Protein AF-0000000078880395 (afdb_homodimer)

Solvent-accessible surface area (backbone atoms only — not comparable to full-atom values): 6668 Å² total; per-residue (Å²): 112,51,65,67,52,30,53,51,31,51,51,44,27,65,68,44,18,42,54,46,8,52,54,23,33,53,54,27,39,69,48,36,32,51,34,61,78,34,68,72,44,43,61,53,39,52,54,22,49,53,31,30,45,32,21,29,53,37,32,38,39,26,70,64,28,49,71,81,133,113,53,66,67,52,29,52,52,31,50,51,44,29,65,69,45,18,42,54,45,8,51,55,23,32,54,52,30,41,69,48,35,32,51,34,59,78,34,70,72,44,43,60,52,40,52,54,23,49,54,32,31,46,32,21,30,54,38,32,40,38,25,69,64,29,48,67,82,133

Nearest PDB structures (foldseek):
  5d3f-assembly1_A  TM=7.541E-01  e=8.947E+00  Homo sapiens
  5d3f-assembly1_A  TM=7.542E-01  e=8.941E+00  Homo sapiens

pLDDT: mean 91.7, std 12.56, range [35.66, 98.69]

Foldseek 3Di:
DPVVQLVVLVVCLVPPLPVQLVVLVVVLVVQVVVCVPDVVSVVVSVVSVVSNCSNVVSVVCNVVVPRDD/DPVVLLVVLVVCLVPPLPVQLVVLVVVLVVQVVVCVPDVVSVVVSVVSVVSNCSNVVSVVCNVVVPRDD

Organism: Nematostella vectensis (NCBI:txid45351)

Radius of gyration: 17.37 Å; Cα contacts (8 Å, |Δi|>4): 197; chains: 2; bounding box: 25×53×39 Å

Structure (mmCIF, N/CA/C/O backbone):
data_AF-0000000078880395-model_v1
#
loop_
_entity.id
_entity.type
_entity.pdbx_description
1 polymer 'TMhelix containing protein'
#
loop_
_atom_site.group_PDB
_atom_site.id
_atom_site.type_symbol
_atom_site.label_atom_id
_atom_site.label_alt_id
_atom_site.label_comp_id
_atom_site.label_asym_id
_atom_site.label_entity_id
_atom_site.label_seq_id
_atom_site.pdbx_PDB_ins_code
_atom_site.Cartn_x
_atom_site.Cartn_y
_atom_site.Cartn_z
_atom_site.occupancy
_atom_site.B_iso_or_equiv
_atom_site.auth_seq_id
_atom_site.auth_comp_id
_atom_site.auth_asym_id
_atom_site.auth_atom_id
_atom_site.pdbx_PDB_model_num
ATOM 1 N N . MET A 1 1 ? -4.508 -28.438 -9.5 1 57.78 1 MET A N 1
ATOM 2 C CA . MET A 1 1 ? -4.082 -27.219 -10.164 1 57.78 1 MET A CA 1
ATOM 3 C C . MET A 1 1 ? -3.84 -27.453 -11.648 1 57.78 1 MET A C 1
ATOM 5 O O . MET A 1 1 ? -3.148 -28.406 -12.031 1 57.78 1 MET A O 1
ATOM 9 N N . ASN A 1 2 ? -4.738 -26.781 -12.469 1 80.38 2 ASN A N 1
ATOM 10 C CA . ASN A 1 2 ? -4.43 -26.891 -13.891 1 80.38 2 ASN A CA 1
ATOM 11 C C . ASN A 1 2 ? -3.219 -26.031 -14.266 1 80.38 2 ASN A C 1
ATOM 13 O O . ASN A 1 2 ? -3.199 -24.828 -14 1 80.38 2 ASN A O 1
ATOM 17 N N . VAL A 1 3 ? -2.098 -26.594 -14.594 1 83.12 3 VAL A N 1
ATOM 18 C CA . VAL A 1 3 ? -0.804 -26 -14.906 1 83.12 3 VAL A CA 1
ATOM 19 C C . VAL A 1 3 ? -0.992 -24.859 -15.898 1 83.12 3 VAL A C 1
ATOM 21 O O . VAL A 1 3 ? -0.301 -23.844 -15.82 1 83.12 3 VAL A O 1
ATOM 24 N N . LEU A 1 4 ? -1.923 -25.031 -16.781 1 85.44 4 LEU A N 1
ATOM 25 C CA . LEU A 1 4 ? -2.186 -23.984 -17.781 1 85.44 4 LEU A CA 1
ATOM 26 C C . LEU A 1 4 ? -2.646 -22.703 -17.109 1 85.44 4 LEU A C 1
ATOM 28 O O . LEU A 1 4 ? -2.158 -21.609 -17.438 1 85.44 4 LEU A O 1
ATOM 32 N N . TRP A 1 5 ? -3.576 -22.812 -16.219 1 89 5 TRP A N 1
ATOM 33 C CA . TRP A 1 5 ? -4.078 -21.641 -15.516 1 89 5 TRP A CA 1
ATOM 34 C C . TRP A 1 5 ? -2.986 -21 -14.664 1 89 5 TRP A C 1
ATOM 36 O O . TRP A 1 5 ? -2.938 -19.781 -14.516 1 89 5 TRP A O 1
ATOM 46 N N . ALA A 1 6 ? -2.137 -21.812 -14.094 1 88.31 6 ALA A N 1
ATOM 47 C CA . ALA A 1 6 ? -1.031 -21.297 -13.297 1 88.31 6 ALA A CA 1
ATOM 48 C C . ALA A 1 6 ? -0.111 -20.406 -14.141 1 88.31 6 ALA A C 1
ATOM 50 O O . ALA A 1 6 ? 0.333 -19.359 -13.688 1 88.31 6 ALA A O 1
ATOM 51 N N . ILE A 1 7 ? 0.177 -20.828 -15.328 1 92.12 7 ILE A N 1
ATOM 52 C CA . ILE A 1 7 ? 1.032 -20.078 -16.25 1 92.12 7 ILE A CA 1
ATOM 53 C C . ILE A 1 7 ? 0.352 -18.766 -16.641 1 92.12 7 ILE A C 1
ATOM 55 O 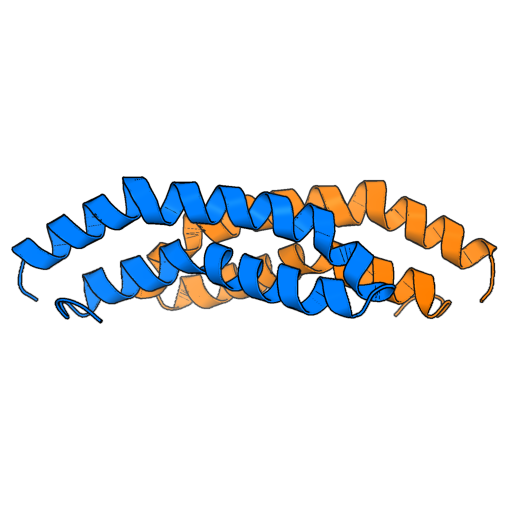O . ILE A 1 7 ? 0.996 -17.719 -16.688 1 92.12 7 ILE A O 1
ATOM 59 N N . ILE A 1 8 ? -0.913 -18.859 -16.938 1 93.88 8 ILE A N 1
ATOM 60 C CA . ILE A 1 8 ? -1.649 -17.656 -17.328 1 93.88 8 ILE A CA 1
ATOM 61 C C . ILE A 1 8 ? -1.605 -16.641 -16.203 1 93.88 8 ILE A C 1
ATOM 63 O O . ILE A 1 8 ? -1.301 -15.461 -16.422 1 93.88 8 ILE A O 1
ATOM 67 N N . TRP A 1 9 ? -1.906 -17.109 -15.016 1 94.56 9 TRP A N 1
ATOM 68 C CA . TRP A 1 9 ? -1.936 -16.172 -13.898 1 94.56 9 TRP A CA 1
ATOM 69 C C . TRP A 1 9 ? -0.539 -15.641 -13.594 1 94.56 9 TRP A C 1
ATOM 71 O O . TRP A 1 9 ? -0.387 -14.516 -13.109 1 94.56 9 TRP A O 1
ATOM 81 N N . PHE A 1 10 ? 0.479 -16.453 -13.859 1 95 10 PHE A N 1
ATOM 82 C CA . PHE A 1 10 ? 1.849 -15.984 -13.695 1 95 10 PHE A CA 1
ATOM 83 C C . PHE A 1 10 ? 2.143 -14.836 -14.648 1 95 10 PHE A C 1
ATOM 85 O O . PHE A 1 10 ? 2.775 -13.852 -14.266 1 95 10 PHE A O 1
ATOM 92 N N . LEU A 1 11 ? 1.676 -14.906 -15.852 1 96.19 11 LEU A N 1
ATOM 93 C CA . LEU A 1 11 ? 1.829 -13.828 -16.828 1 96.19 11 LEU A CA 1
ATOM 94 C C . LEU A 1 11 ? 1.046 -12.594 -16.391 1 96.19 11 LEU A C 1
ATOM 96 O O . LEU A 1 11 ? 1.537 -11.469 -16.516 1 96.19 11 LEU A O 1
ATOM 100 N N . VAL A 1 12 ? -0.173 -12.836 -15.93 1 96.94 12 VAL A N 1
ATOM 101 C CA . VAL A 1 12 ? -0.996 -11.734 -15.445 1 96.94 12 VAL A CA 1
ATOM 102 C C . VAL A 1 12 ? -0.284 -11.016 -14.297 1 96.94 12 VAL A C 1
ATOM 104 O O . VAL A 1 12 ? -0.351 -9.797 -14.18 1 96.94 12 VAL A O 1
ATOM 107 N N . LEU A 1 13 ? 0.367 -11.695 -13.43 1 97.31 13 LEU A N 1
ATOM 108 C CA . LEU A 1 13 ? 1.108 -11.117 -12.32 1 97.31 13 LEU A CA 1
ATOM 109 C C . LEU A 1 13 ? 2.197 -10.172 -12.82 1 97.31 13 LEU A C 1
ATOM 111 O O . LEU A 1 13 ? 2.318 -9.047 -12.336 1 97.31 13 LEU A O 1
ATOM 115 N N . TRP A 1 14 ? 2.953 -10.562 -13.844 1 97.81 14 TRP A N 1
ATOM 116 C CA . TRP A 1 14 ? 4.109 -9.812 -14.336 1 97.81 14 TRP A CA 1
ATOM 117 C C . TRP A 1 14 ? 3.668 -8.594 -15.125 1 97.81 14 TRP A C 1
ATOM 119 O O . TRP A 1 14 ? 4.25 -7.512 -14.984 1 97.81 14 TRP A O 1
ATOM 129 N N . PHE A 1 15 ? 2.629 -8.711 -15.82 1 98.12 15 PHE A N 1
ATOM 130 C CA . PHE A 1 15 ? 2.305 -7.668 -16.781 1 98.12 15 PHE A CA 1
ATOM 131 C C . PHE A 1 15 ? 1.179 -6.781 -16.266 1 98.12 15 PHE A C 1
ATOM 133 O O . PHE A 1 15 ? 1.008 -5.652 -16.719 1 98.12 15 PHE A O 1
ATOM 140 N N . ILE A 1 16 ? 0.361 -7.254 -15.398 1 97.94 16 ILE A N 1
ATOM 141 C CA . ILE A 1 16 ? -0.777 -6.488 -14.898 1 97.94 16 ILE A CA 1
ATOM 142 C C . ILE A 1 16 ? -0.634 -6.27 -13.398 1 97.94 16 ILE A C 1
ATOM 144 O O . ILE A 1 16 ? -0.649 -5.129 -12.922 1 97.94 16 ILE A O 1
ATOM 148 N N . GLY A 1 17 ? -0.436 -7.406 -12.641 1 98.12 17 GLY A N 1
ATOM 149 C CA . GLY A 1 17 ? -0.379 -7.344 -11.188 1 98.12 17 GLY A CA 1
ATOM 150 C C . GLY A 1 17 ? 0.678 -6.383 -10.68 1 98.12 17 GLY A C 1
ATOM 151 O O . GLY A 1 17 ? 0.362 -5.422 -9.969 1 98.12 17 GLY A O 1
ATOM 152 N N . TRP A 1 18 ? 1.888 -6.539 -11.141 1 98.38 18 TRP A N 1
ATOM 153 C CA . TRP A 1 18 ? 2.99 -5.762 -10.594 1 98.38 18 TRP A CA 1
ATOM 154 C C . TRP A 1 18 ? 2.967 -4.332 -11.125 1 98.38 18 TRP A C 1
ATOM 156 O O . TRP A 1 18 ? 3.049 -3.375 -10.352 1 98.38 18 TRP A O 1
ATOM 166 N N . PRO A 1 19 ? 2.828 -4.121 -12.453 1 98.44 19 PRO A N 1
ATOM 167 C CA . PRO A 1 19 ? 2.764 -2.736 -12.922 1 98.44 19 PRO A CA 1
ATOM 168 C C . PRO A 1 19 ? 1.644 -1.939 -12.258 1 98.44 19 PRO A C 1
ATOM 170 O O . PRO A 1 19 ? 1.863 -0.808 -11.82 1 98.44 19 PRO A O 1
ATOM 173 N N . ILE A 1 20 ? 0.453 -2.457 -12.18 1 98.38 20 ILE A N 1
ATOM 174 C CA . ILE A 1 20 ? -0.667 -1.767 -11.547 1 98.38 20 ILE A CA 1
ATOM 175 C C . ILE A 1 20 ? -0.392 -1.598 -10.055 1 98.38 20 ILE A C 1
ATOM 177 O O . ILE A 1 20 ? -0.655 -0.536 -9.484 1 98.38 20 ILE A O 1
ATOM 181 N N . GLY A 1 21 ? 0.076 -2.627 -9.375 1 98.62 21 GLY A N 1
ATOM 182 C CA . GLY A 1 21 ? 0.403 -2.555 -7.957 1 98.62 21 GLY A CA 1
ATOM 183 C C . GLY A 1 21 ? 1.376 -1.438 -7.625 1 98.62 21 GLY A C 1
ATOM 184 O O . GLY A 1 21 ? 1.136 -0.651 -6.707 1 98.62 21 GLY A O 1
ATOM 185 N N . PHE A 1 22 ? 2.457 -1.312 -8.367 1 98.62 22 PHE A N 1
ATOM 186 C CA . PHE A 1 22 ? 3.463 -0.282 -8.133 1 98.62 22 PHE A CA 1
ATOM 187 C C . PHE A 1 22 ? 2.895 1.104 -8.414 1 98.62 22 PHE A C 1
ATOM 189 O O . PHE A 1 22 ? 3.178 2.057 -7.688 1 98.62 22 PHE A O 1
ATOM 196 N N . PHE A 1 23 ? 2.166 1.205 -9.5 1 98.69 23 PHE A N 1
ATOM 197 C CA . PHE A 1 23 ? 1.534 2.473 -9.852 1 98.69 23 PHE A CA 1
ATOM 198 C C . PHE A 1 23 ? 0.596 2.934 -8.742 1 98.69 23 PHE A C 1
ATOM 200 O O . PHE A 1 23 ? 0.682 4.074 -8.281 1 98.69 23 PHE A O 1
ATOM 207 N N . CYS A 1 24 ? -0.238 2.068 -8.227 1 98.31 24 CYS A N 1
ATOM 208 C CA . CYS A 1 24 ? -1.202 2.396 -7.184 1 98.31 24 CYS A CA 1
ATOM 209 C C . CYS A 1 24 ? -0.501 2.662 -5.859 1 98.31 24 CYS A C 1
ATOM 211 O O . CYS A 1 24 ? -0.932 3.52 -5.086 1 98.31 24 CYS A O 1
ATOM 213 N N . ALA A 1 25 ? 0.562 1.931 -5.598 1 98.31 25 ALA A N 1
ATOM 214 C CA . ALA A 1 25 ? 1.312 2.123 -4.359 1 98.31 25 ALA A CA 1
ATOM 215 C C . ALA A 1 25 ? 1.92 3.521 -4.301 1 98.31 25 ALA A C 1
ATOM 217 O O . ALA A 1 25 ? 1.847 4.195 -3.268 1 98.31 25 ALA A O 1
ATOM 218 N N . GLY A 1 26 ? 2.48 3.951 -5.387 1 98.19 26 GLY A N 1
ATOM 219 C CA . GLY A 1 26 ? 3.031 5.297 -5.441 1 98.19 26 GLY A CA 1
ATOM 220 C C . GLY A 1 26 ? 2.002 6.375 -5.16 1 98.19 26 GLY A C 1
ATOM 221 O O . GLY 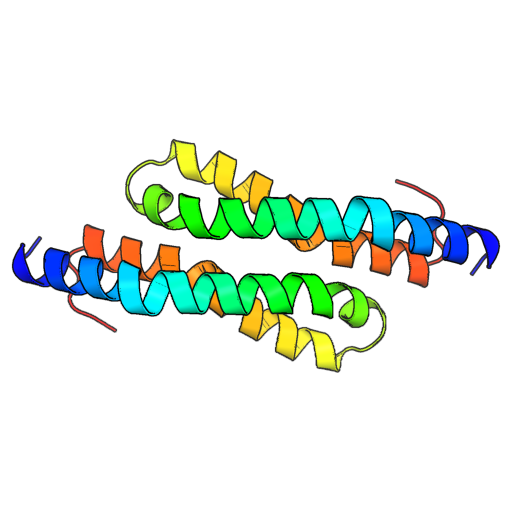A 1 26 ? 2.23 7.254 -4.332 1 98.19 26 GLY A O 1
ATOM 222 N N . TRP A 1 27 ? 0.915 6.324 -5.859 1 98.19 27 TRP A N 1
ATOM 223 C CA . TRP A 1 27 ? -0.135 7.324 -5.688 1 98.19 27 TRP A CA 1
ATOM 224 C C . TRP A 1 27 ? -0.748 7.234 -4.293 1 98.19 27 TRP A C 1
ATOM 226 O O . TRP A 1 27 ? -1.115 8.25 -3.703 1 98.19 27 TRP A O 1
ATOM 236 N N . TYR A 1 28 ? -0.938 6.047 -3.76 1 98.38 28 TYR A N 1
ATOM 237 C CA . 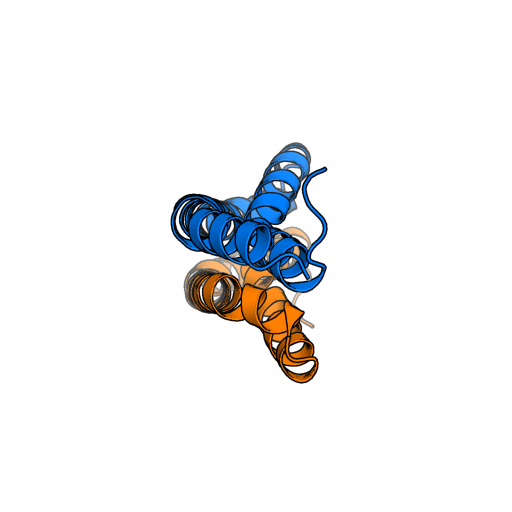TYR A 1 28 ? -1.466 5.895 -2.408 1 98.38 28 TYR A CA 1
ATOM 238 C C . TYR A 1 28 ? -0.591 6.629 -1.397 1 98.38 28 TYR A C 1
ATOM 240 O O . TYR A 1 28 ? -1.091 7.418 -0.59 1 98.38 28 TYR A O 1
ATOM 248 N N . VAL A 1 29 ? 0.706 6.344 -1.456 1 98.38 29 VAL A N 1
ATOM 249 C CA . VAL A 1 29 ? 1.633 6.93 -0.494 1 98.38 29 VAL A CA 1
ATOM 250 C C . VAL A 1 29 ? 1.606 8.453 -0.612 1 98.38 29 VAL A C 1
ATOM 252 O O . VAL A 1 29 ? 1.649 9.156 0.397 1 98.38 29 VAL A O 1
ATOM 255 N N . CYS A 1 30 ? 1.485 8.977 -1.765 1 97.94 30 CYS A N 1
ATOM 256 C CA . CYS A 1 30 ? 1.487 10.422 -2.008 1 97.94 30 CYS A CA 1
ATOM 257 C C . CYS A 1 30 ? 0.198 11.055 -1.506 1 97.94 30 CYS A C 1
ATOM 259 O O . CYS A 1 30 ? 0.226 12.141 -0.913 1 97.94 30 CYS A O 1
ATOM 261 N N . LEU A 1 31 ? -0.925 10.391 -1.71 1 97.56 31 LEU A N 1
ATOM 262 C CA . LEU A 1 31 ? -2.225 11.016 -1.496 1 97.56 31 LEU A CA 1
ATOM 263 C C . LEU A 1 31 ? -2.742 10.734 -0.091 1 97.56 31 LEU A C 1
ATOM 265 O O . LEU A 1 31 ? -3.58 11.469 0.431 1 97.56 31 LEU A O 1
ATOM 269 N N . SER A 1 32 ? -2.24 9.727 0.528 1 97.31 32 SER A N 1
ATOM 270 C CA . SER A 1 32 ? -2.83 9.242 1.771 1 97.31 32 SER A CA 1
ATOM 271 C C . SER A 1 32 ? -2.795 10.312 2.857 1 97.31 32 SER A C 1
ATOM 273 O O . SER A 1 32 ? -3.74 10.438 3.639 1 97.31 32 SER A O 1
ATOM 275 N N . PRO A 1 33 ? -1.761 11.164 2.945 1 96.06 33 PRO A N 1
ATOM 276 C CA . PRO A 1 33 ? -1.778 12.188 3.998 1 96.06 33 PRO A CA 1
ATOM 277 C C . PRO A 1 33 ? -2.93 13.172 3.84 1 96.06 33 PRO A C 1
ATOM 279 O O . PRO A 1 33 ? -3.389 13.758 4.828 1 96.06 33 PRO A O 1
ATOM 282 N N . PHE A 1 34 ? -3.424 13.352 2.709 1 96.06 34 PHE A N 1
ATOM 283 C CA . PHE A 1 34 ? -4.484 14.32 2.463 1 96.06 34 PHE A CA 1
ATOM 284 C C . PHE A 1 34 ? -5.828 13.789 2.947 1 96.06 34 PHE A C 1
ATOM 286 O O . PHE A 1 34 ? -6.789 14.547 3.084 1 96.06 34 PHE A O 1
ATOM 293 N N . GLU A 1 35 ? -5.871 12.523 3.152 1 94.94 35 GLU A N 1
ATOM 294 C CA . GLU A 1 35 ? -7.066 11.914 3.73 1 94.94 35 GLU A CA 1
ATOM 295 C C . GLU A 1 35 ? -7.344 12.461 5.125 1 94.94 35 GLU A C 1
ATOM 297 O O . GLU A 1 35 ? -8.484 12.445 5.59 1 94.94 35 GLU A O 1
ATOM 302 N N . ALA A 1 36 ? -6.348 12.883 5.805 1 90.69 36 ALA A N 1
ATOM 303 C CA . ALA A 1 36 ? -6.488 13.391 7.164 1 90.69 36 ALA A CA 1
ATOM 304 C C . ALA A 1 36 ? -7.281 14.695 7.176 1 90.69 36 ALA A C 1
ATOM 306 O O . ALA A 1 36 ? -7.82 15.094 8.211 1 90.69 36 ALA A O 1
ATOM 307 N N . CYS A 1 37 ? -7.395 15.328 6.027 1 89.62 37 CYS A N 1
ATOM 308 C CA . CYS A 1 37 ? -8.062 16.625 5.969 1 89.62 37 CYS A CA 1
ATOM 309 C C . CYS A 1 37 ? -9.32 16.547 5.121 1 89.62 37 CYS A C 1
ATOM 311 O O . CYS A 1 37 ? -10.234 17.359 5.289 1 89.62 37 CYS A O 1
ATOM 313 N N . ILE A 1 38 ? -9.375 15.758 4.152 1 92.44 38 ILE A N 1
ATOM 314 C CA . ILE A 1 38 ? -10.453 15.688 3.174 1 92.44 38 ILE A CA 1
ATOM 315 C C . ILE A 1 38 ? -11.031 14.273 3.145 1 92.44 38 ILE A C 1
ATOM 317 O O . ILE A 1 38 ? -10.359 13.328 2.727 1 92.44 38 ILE A O 1
ATOM 321 N N . ASP A 1 39 ? -12.242 14.125 3.426 1 91.19 39 ASP A N 1
ATOM 322 C CA . ASP A 1 39 ? -12.906 12.828 3.516 1 91.19 39 ASP A CA 1
ATOM 323 C C . ASP A 1 39 ? -13.031 12.18 2.139 1 91.19 39 ASP A C 1
ATOM 325 O O . ASP A 1 39 ? -12.922 10.961 2.008 1 91.19 39 ASP A O 1
ATOM 329 N N . ALA A 1 40 ? -13.25 12.93 1.2 1 94.44 40 ALA A N 1
ATOM 330 C CA . ALA A 1 40 ? -13.43 12.414 -0.156 1 94.44 40 ALA A CA 1
ATOM 331 C C . ALA A 1 40 ? -12.172 11.695 -0.635 1 94.44 40 ALA A C 1
ATOM 333 O O . ALA A 1 40 ? -12.242 10.797 -1.479 1 94.44 40 ALA A O 1
ATOM 334 N N . ILE A 1 41 ? -11.078 12.109 -0.139 1 96.12 41 ILE A N 1
ATOM 335 C CA . ILE A 1 41 ? -9.812 11.5 -0.533 1 96.12 41 ILE A CA 1
ATOM 336 C C . ILE A 1 41 ? -9.75 10.062 -0.017 1 96.12 41 ILE A C 1
ATOM 338 O O . ILE A 1 41 ? -9.109 9.203 -0.625 1 96.12 41 ILE A O 1
ATOM 342 N N . LYS A 1 42 ? -10.422 9.766 0.986 1 95.94 42 LYS A N 1
ATOM 343 C CA . LYS A 1 42 ? -10.453 8.414 1.546 1 95.94 42 LYS A CA 1
ATOM 344 C C . LYS A 1 42 ? -10.977 7.41 0.522 1 95.94 42 LYS A C 1
ATOM 346 O O . LYS A 1 42 ? -10.438 6.305 0.405 1 95.94 42 LYS A O 1
ATOM 351 N N . GLN A 1 43 ? -11.938 7.781 -0.159 1 96.56 43 GLN A N 1
ATOM 352 C CA . GLN A 1 43 ? -12.484 6.891 -1.178 1 96.56 43 GLN A CA 1
ATOM 353 C C . GLN A 1 43 ? -11.445 6.582 -2.254 1 96.56 43 GLN A C 1
ATOM 355 O O . GLN A 1 43 ? -11.367 5.453 -2.736 1 96.56 43 GLN A O 1
ATOM 360 N N . VAL A 1 44 ? -10.719 7.547 -2.588 1 96.75 44 VAL A N 1
ATOM 361 C CA . VAL A 1 44 ? -9.695 7.391 -3.609 1 96.75 44 VAL A CA 1
ATOM 362 C C . VAL A 1 44 ? -8.57 6.5 -3.082 1 96.75 44 VAL A C 1
ATOM 364 O O . VAL A 1 44 ? -8.125 5.578 -3.771 1 96.75 44 VAL A O 1
ATOM 367 N N . THR A 1 45 ? -8.086 6.781 -1.893 1 97.69 45 THR A N 1
ATOM 368 C CA . THR A 1 45 ? -6.977 6.008 -1.351 1 97.69 45 THR A CA 1
ATOM 369 C C . THR A 1 45 ? -7.398 4.562 -1.092 1 97.69 45 THR A C 1
ATOM 371 O O . THR A 1 45 ? -6.582 3.646 -1.196 1 97.69 45 THR A O 1
ATOM 374 N N . GLU A 1 46 ? -8.672 4.332 -0.784 1 97 46 GLU A N 1
ATOM 375 C CA . GLU A 1 46 ? -9.172 2.967 -0.648 1 97 46 GLU A CA 1
ATOM 376 C C . GLU A 1 46 ? -9.109 2.223 -1.979 1 97 46 GLU A C 1
ATOM 378 O O . GLU A 1 46 ? -8.758 1.044 -2.021 1 97 46 GLU A O 1
ATOM 383 N N . LEU A 1 47 ? -9.477 2.896 -3.02 1 97.25 47 LEU A N 1
ATOM 384 C CA . LEU A 1 47 ? -9.367 2.312 -4.352 1 97.25 47 LEU A CA 1
ATOM 385 C C . LEU A 1 47 ? -7.914 2.01 -4.695 1 97.25 47 LEU A C 1
ATOM 387 O O . LEU A 1 47 ? -7.605 0.938 -5.223 1 97.25 47 LEU A O 1
ATOM 391 N N . LEU A 1 48 ? -7.07 2.881 -4.367 1 97.75 48 LEU A N 1
ATOM 392 C CA . LEU A 1 48 ? -5.645 2.686 -4.617 1 97.75 48 LEU A CA 1
ATOM 393 C C . LEU A 1 48 ? -5.113 1.499 -3.82 1 97.75 48 LEU A C 1
ATOM 395 O O . LEU A 1 48 ? -4.328 0.701 -4.336 1 97.75 48 LEU A O 1
ATOM 399 N N . MET A 1 49 ? -5.57 1.398 -2.629 1 97.12 49 MET A N 1
ATOM 400 C CA . MET A 1 49 ? -5.117 0.292 -1.792 1 97.12 49 MET A CA 1
ATOM 401 C C . MET A 1 49 ? -5.543 -1.048 -2.383 1 97.12 49 MET A C 1
ATOM 403 O O . MET A 1 49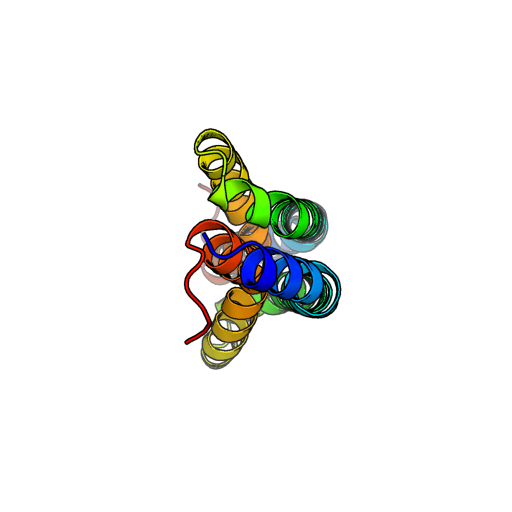 ? -4.809 -2.031 -2.299 1 97.12 49 MET A O 1
ATOM 407 N N . ARG A 1 50 ? -6.641 -1.13 -3.012 1 97.25 50 ARG A N 1
ATOM 408 C CA . ARG A 1 50 ? -7.055 -2.334 -3.723 1 97.25 50 ARG A CA 1
ATOM 409 C C . ARG A 1 50 ? -6.078 -2.674 -4.844 1 97.25 50 ARG A C 1
ATOM 411 O O . ARG A 1 50 ? -5.77 -3.844 -5.07 1 97.25 50 ARG A O 1
ATOM 418 N N . GLY A 1 51 ? -5.633 -1.638 -5.449 1 98.25 51 GLY A N 1
ATOM 419 C CA . GLY A 1 51 ? -4.645 -1.824 -6.5 1 98.25 51 GLY A CA 1
ATOM 420 C C . GLY A 1 51 ? -3.301 -2.297 -5.977 1 98.25 51 GLY A C 1
ATOM 421 O O . GLY A 1 51 ? -2.639 -3.123 -6.609 1 98.25 51 GLY A O 1
ATOM 422 N N . VAL A 1 52 ? -2.969 -1.765 -4.836 1 98.25 52 VAL A N 1
ATOM 423 C CA . VAL A 1 52 ? -1.712 -2.152 -4.203 1 98.25 52 VAL A CA 1
ATOM 424 C C . VAL A 1 52 ? -1.728 -3.648 -3.898 1 98.25 52 VAL A C 1
ATOM 426 O O . VAL A 1 52 ? -0.691 -4.312 -3.969 1 98.25 52 VAL A O 1
ATOM 429 N N . LYS A 1 53 ? -2.85 -4.23 -3.627 1 97.75 53 LYS A N 1
ATOM 430 C CA . LYS A 1 53 ? -2.975 -5.629 -3.232 1 97.75 53 LYS A CA 1
ATOM 431 C C . LYS A 1 53 ? -3.205 -6.523 -4.445 1 97.75 53 LYS A C 1
ATOM 433 O O . LYS A 1 53 ? -3.281 -7.746 -4.316 1 97.75 53 LYS A O 1
ATOM 438 N N . LEU A 1 54 ? -3.244 -5.988 -5.613 1 98 54 LEU A N 1
ATOM 439 C CA . LEU A 1 54 ? -3.545 -6.734 -6.832 1 98 54 LEU A CA 1
ATOM 440 C C . LEU A 1 54 ? -2.541 -7.863 -7.039 1 98 54 LEU A C 1
ATOM 442 O O . LEU A 1 54 ? -2.926 -8.984 -7.371 1 98 54 LEU A O 1
ATOM 446 N N . PRO A 1 55 ? -1.193 -7.613 -6.84 1 98 55 PRO A N 1
ATOM 447 C CA . PRO A 1 55 ? -0.228 -8.703 -7.02 1 98 55 PRO A CA 1
ATOM 448 C C . PRO A 1 55 ? -0.525 -9.906 -6.129 1 98 55 PRO A C 1
ATOM 450 O O . PRO A 1 55 ? -0.387 -11.047 -6.562 1 98 55 PRO A O 1
ATOM 453 N N . LEU A 1 56 ? -0.891 -9.703 -4.938 1 96.81 56 LEU A N 1
ATOM 454 C CA . LEU A 1 56 ? -1.237 -10.789 -4.027 1 96.81 56 LEU A CA 1
ATOM 455 C C . LEU A 1 56 ? -2.475 -11.539 -4.516 1 96.81 56 LEU A C 1
ATOM 457 O O . LEU A 1 56 ? -2.51 -12.773 -4.5 1 96.81 56 LEU A O 1
ATOM 461 N N . GLU A 1 57 ? -3.49 -10.844 -4.934 1 95.88 57 GLU A N 1
ATOM 462 C CA . GLU A 1 57 ? -4.727 -11.453 -5.418 1 95.88 57 GLU A CA 1
ATOM 463 C C . GLU A 1 57 ? -4.461 -12.359 -6.617 1 95.88 57 GLU A C 1
ATOM 465 O O . GLU A 1 57 ? -4.984 -13.469 -6.691 1 95.88 57 GLU A O 1
ATOM 470 N N . VAL A 1 58 ? -3.73 -11.781 -7.52 1 95.88 58 VAL A N 1
ATOM 471 C CA . VAL A 1 58 ? -3.393 -12.555 -8.711 1 95.88 58 VAL A CA 1
ATOM 472 C C . VAL A 1 58 ? -2.617 -13.805 -8.312 1 95.88 58 VAL A C 1
ATOM 474 O O . VAL A 1 58 ? -2.877 -14.898 -8.836 1 95.88 58 VAL A O 1
ATOM 477 N N . ALA A 1 59 ? -1.657 -13.719 -7.379 1 95.5 59 ALA A N 1
ATOM 478 C CA . ALA A 1 59 ? -0.878 -14.867 -6.926 1 95.5 59 ALA A CA 1
ATOM 479 C C . ALA A 1 59 ? -1.775 -15.914 -6.266 1 95.5 59 ALA A C 1
ATOM 481 O O . ALA A 1 59 ? -1.561 -17.109 -6.43 1 95.5 59 ALA A O 1
ATOM 482 N N . VAL A 1 60 ? -2.742 -15.508 -5.488 1 93.88 60 VAL A N 1
ATOM 483 C CA . VAL A 1 60 ? -3.68 -16.422 -4.852 1 93.88 60 VAL A CA 1
ATOM 484 C C . VAL A 1 60 ? -4.453 -17.203 -5.914 1 93.88 60 VAL A C 1
ATOM 486 O O . VAL A 1 60 ? -4.656 -18.406 -5.789 1 93.88 60 VAL A O 1
ATOM 489 N N . HIS A 1 61 ? -4.805 -16.469 -6.977 1 93.06 61 HIS A N 1
ATOM 490 C CA . HIS A 1 61 ? -5.469 -17.156 -8.086 1 93.06 61 HIS A CA 1
ATOM 491 C C . HIS A 1 61 ? -4.555 -18.188 -8.719 1 93.06 61 HIS A C 1
ATOM 493 O O . HIS A 1 61 ? -5.02 -19.25 -9.148 1 93.06 61 HIS A O 1
ATOM 499 N N . MET A 1 62 ? -3.318 -17.906 -8.773 1 90.81 62 MET A N 1
ATOM 500 C CA . MET A 1 62 ? -2.34 -18.844 -9.328 1 90.81 62 MET A CA 1
ATOM 501 C C . MET A 1 62 ? -2.27 -20.109 -8.508 1 90.81 62 MET A C 1
ATOM 503 O O . MET A 1 62 ? -2.271 -21.219 -9.055 1 90.81 62 MET A O 1
ATOM 507 N N . VAL A 1 63 ? -2.197 -20.016 -7.242 1 88.69 63 VAL A N 1
ATOM 508 C CA . VAL A 1 63 ? -1.989 -21.141 -6.355 1 88.69 63 VAL A CA 1
ATOM 509 C C . VAL A 1 63 ? -3.289 -21.938 -6.215 1 88.69 63 VAL A C 1
ATOM 511 O O . VAL A 1 63 ? -3.264 -23.156 -6.074 1 88.69 63 VAL A O 1
ATOM 514 N N . GLU A 1 64 ? -4.359 -21.297 -6.105 1 85.5 64 GLU A N 1
ATOM 515 C CA . GLU A 1 64 ? -5.641 -21.969 -5.949 1 85.5 64 GLU A CA 1
ATOM 516 C C . GLU A 1 64 ? -6.082 -22.625 -7.254 1 85.5 64 GLU A C 1
ATOM 518 O O . GLU A 1 64 ? -6.934 -23.516 -7.25 1 85.5 64 GLU A O 1
ATOM 523 N N . GLY A 1 65 ? -5.273 -22.516 -8.242 1 71.5 65 GLY A N 1
ATOM 524 C CA . GLY A 1 65 ? -5.594 -23.109 -9.531 1 71.5 65 GLY A CA 1
ATOM 525 C C . GLY A 1 65 ? -6.977 -22.734 -10.031 1 71.5 65 GLY A C 1
ATOM 526 O O . GLY A 1 65 ? -7.625 -23.531 -10.719 1 71.5 65 GLY A O 1
ATOM 527 N N . LYS A 1 66 ? -7.641 -21.953 -9.188 1 63.94 66 LYS A N 1
ATOM 528 C CA . LYS A 1 66 ? -8.992 -21.594 -9.609 1 63.94 66 LYS A CA 1
ATOM 529 C C . LYS A 1 66 ? -8.969 -20.656 -10.812 1 63.94 66 LYS A C 1
ATOM 531 O O . LYS A 1 66 ? -8.031 -19.859 -10.969 1 63.94 66 LYS A O 1
ATOM 536 N N . SER A 1 67 ? -9.547 -21.234 -11.992 1 56.47 67 SER A N 1
ATOM 537 C CA . SER A 1 67 ? -9.688 -20.359 -13.148 1 56.47 67 SER A CA 1
ATOM 538 C C . SER A 1 67 ? -10.016 -18.938 -12.727 1 56.47 67 SER A C 1
ATOM 540 O O . SER A 1 67 ? -10.289 -18.672 -11.555 1 56.47 67 SER A O 1
ATOM 542 N N . GLY A 1 68 ? -11.008 -18.281 -12.953 1 43.19 68 GLY A N 1
ATOM 543 C CA . GLY A 1 68 ? -11.43 -16.891 -12.969 1 43.19 68 GLY A CA 1
ATOM 544 C C . GLY A 1 68 ? -11.93 -16.406 -11.625 1 43.19 68 GLY A C 1
ATOM 545 O O . GLY A 1 68 ? -12.062 -17.188 -10.688 1 43.19 68 GLY A O 1
ATOM 546 N N . TRP A 1 69 ? -12.57 -15.156 -11.625 1 36.62 69 TRP A N 1
ATOM 547 C CA . TRP A 1 69 ? -13.68 -14.492 -10.961 1 36.62 69 TRP A CA 1
ATOM 548 C C . TRP A 1 69 ? -14.859 -15.445 -10.773 1 36.62 69 TRP A C 1
ATOM 550 O O . TRP A 1 69 ? -15.141 -16.266 -11.648 1 36.62 69 TRP A O 1
ATOM 560 N N . MET B 1 1 ? -5.188 23.484 18.109 1 57.69 1 MET B N 1
ATOM 561 C CA . MET B 1 1 ? -3.986 22.969 17.453 1 57.69 1 MET B CA 1
ATOM 562 C C . MET B 1 1 ? -2.789 23.875 17.719 1 57.69 1 MET B C 1
ATOM 564 O O . MET B 1 1 ? -2.881 25.094 17.562 1 57.69 1 MET B O 1
ATOM 568 N N . ASN B 1 2 ? -1.775 23.281 18.484 1 80.06 2 ASN B N 1
ATOM 569 C CA . ASN B 1 2 ? -0.561 24.078 18.625 1 80.06 2 ASN B CA 1
ATOM 570 C C . ASN B 1 2 ? 0.227 24.125 17.312 1 80.06 2 ASN B C 1
ATOM 572 O O . ASN B 1 2 ? 0.565 23.094 16.75 1 80.06 2 ASN B O 1
ATOM 576 N N . VAL B 1 3 ? 0.309 25.234 16.641 1 83.44 3 VAL B N 1
ATOM 577 C CA . VAL B 1 3 ? 0.938 25.516 15.352 1 83.44 3 VAL B CA 1
ATOM 578 C C . VAL B 1 3 ? 2.346 24.922 15.328 1 83.44 3 VAL B C 1
ATOM 580 O O . VAL B 1 3 ? 2.793 24.406 14.297 1 83.44 3 VAL B O 1
ATOM 583 N N . LEU B 1 4 ? 2.982 24.953 16.469 1 85.69 4 LEU B N 1
ATOM 584 C CA . LEU B 1 4 ? 4.336 24.406 16.547 1 85.69 4 LEU B CA 1
ATOM 585 C C . LEU B 1 4 ? 4.336 22.906 16.266 1 85.69 4 LEU B C 1
ATOM 587 O O . LEU B 1 4 ? 5.168 22.422 15.5 1 85.69 4 LEU B O 1
ATOM 591 N N . TRP B 1 5 ? 3.443 22.203 16.875 1 88.81 5 TRP B N 1
ATOM 592 C CA . TRP B 1 5 ? 3.369 20.766 16.656 1 88.81 5 TRP B CA 1
ATOM 593 C C . TRP B 1 5 ? 2.982 20.438 15.211 1 88.81 5 TRP B C 1
ATOM 595 O O . TRP B 1 5 ? 3.441 19.453 14.641 1 88.81 5 TRP B O 1
ATOM 605 N N . ALA B 1 6 ? 2.141 21.25 14.648 1 88.38 6 ALA B N 1
ATOM 606 C CA . ALA B 1 6 ? 1.749 21.047 13.25 1 88.38 6 ALA B CA 1
ATOM 607 C C . ALA B 1 6 ? 2.957 21.141 12.328 1 88.38 6 ALA B C 1
ATOM 609 O O . ALA B 1 6 ? 3.092 20.344 11.391 1 88.38 6 ALA B O 1
ATOM 610 N N . ILE B 1 7 ? 3.809 22.078 12.562 1 92 7 ILE B N 1
ATOM 611 C CA . ILE B 1 7 ? 5.012 22.266 11.766 1 92 7 ILE B CA 1
ATOM 612 C C . ILE B 1 7 ? 5.949 21.078 11.945 1 92 7 ILE B C 1
ATOM 614 O O . ILE B 1 7 ? 6.531 20.578 10.977 1 92 7 ILE B O 1
ATOM 618 N N . ILE B 1 8 ? 6.094 20.656 13.172 1 93.88 8 ILE B N 1
ATOM 619 C CA . ILE B 1 8 ? 6.977 19.531 13.453 1 93.88 8 ILE B CA 1
ATOM 620 C C . ILE B 1 8 ? 6.488 18.297 12.695 1 93.88 8 ILE B C 1
ATOM 622 O O . ILE B 1 8 ? 7.273 17.609 12.023 1 93.88 8 ILE B O 1
ATOM 626 N N . TRP B 1 9 ? 5.219 18.031 12.82 1 94.5 9 TRP B N 1
ATOM 627 C CA . TRP B 1 9 ? 4.691 16.844 12.164 1 94.5 9 TRP B CA 1
ATOM 628 C C . TRP B 1 9 ? 4.754 16.969 10.648 1 94.5 9 TRP B C 1
ATOM 630 O O . TRP B 1 9 ? 4.887 15.969 9.938 1 94.5 9 TRP B O 1
ATOM 640 N N . PHE B 1 10 ? 4.629 18.203 10.172 1 94.94 10 PHE B N 1
ATOM 641 C CA . PHE B 1 10 ? 4.781 18.438 8.742 1 94.94 10 PHE B CA 1
ATOM 642 C C . PHE B 1 10 ? 6.188 18.062 8.281 1 94.94 10 PHE B C 1
ATOM 644 O O . PHE B 1 10 ? 6.355 17.438 7.227 1 94.94 10 PHE B O 1
ATOM 651 N N . LEU B 1 11 ? 7.188 18.375 9.039 1 96.19 11 LEU B N 1
ATOM 652 C CA . LEU B 1 11 ? 8.562 18 8.734 1 96.19 11 LEU B CA 1
ATOM 653 C C . LEU B 1 11 ? 8.734 16.484 8.805 1 96.19 11 LEU B C 1
ATOM 655 O O . LEU B 1 11 ? 9.406 15.891 7.961 1 96.19 11 LEU B O 1
ATOM 659 N N . VAL B 1 12 ? 8.156 15.883 9.844 1 96.88 12 VAL B N 1
ATOM 660 C CA . VAL B 1 12 ? 8.227 14.43 9.992 1 96.88 12 VAL B CA 1
ATOM 661 C C . VAL B 1 12 ? 7.598 13.758 8.773 1 96.88 12 VAL B C 1
ATOM 663 O O . VAL B 1 12 ? 8.078 12.727 8.312 1 96.88 12 VAL B O 1
ATOM 666 N N . LEU B 1 13 ? 6.543 14.266 8.234 1 97.31 13 LEU B N 1
ATOM 667 C CA . LEU B 1 13 ? 5.883 13.727 7.051 1 97.31 13 LEU B CA 1
ATOM 668 C C . LEU B 1 13 ? 6.832 13.711 5.855 1 97.31 13 LEU B C 1
ATOM 670 O O . LEU B 1 13 ? 6.957 12.695 5.168 1 97.31 13 LEU B O 1
ATOM 674 N N . TRP B 1 14 ? 7.586 14.805 5.633 1 97.88 14 TRP B N 1
ATOM 675 C CA . TRP B 1 14 ? 8.438 14.961 4.453 1 97.88 14 TRP B CA 1
ATOM 676 C C . TRP B 1 14 ? 9.695 14.109 4.57 1 97.88 14 TRP B C 1
ATOM 678 O O . TRP B 1 14 ? 10.117 13.484 3.596 1 97.88 14 TRP B O 1
ATOM 688 N N . PHE B 1 15 ? 10.195 13.984 5.723 1 98.12 15 PHE B N 1
ATOM 689 C CA . PHE B 1 15 ? 11.523 13.391 5.852 1 98.12 15 PHE B CA 1
ATOM 690 C C . PHE B 1 15 ? 11.422 11.953 6.344 1 98.12 15 PHE B C 1
ATOM 692 O O . PHE B 1 15 ? 12.359 11.164 6.164 1 98.12 15 PHE B O 1
ATOM 699 N N . ILE B 1 16 ? 10.406 11.586 7.016 1 97.94 16 ILE B N 1
ATOM 700 C CA . ILE B 1 16 ? 10.273 10.25 7.574 1 97.94 16 ILE B CA 1
ATOM 701 C C . ILE B 1 16 ? 9.07 9.547 6.953 1 97.94 16 ILE B C 1
ATOM 703 O O . ILE B 1 16 ? 9.195 8.453 6.395 1 97.94 16 ILE B O 1
ATOM 707 N N . GLY B 1 17 ? 7.867 10.234 7.012 1 98.12 17 GLY B N 1
ATOM 708 C CA . GLY B 1 17 ? 6.629 9.625 6.539 1 98.12 17 GLY B CA 1
ATOM 709 C C . GLY B 1 17 ? 6.699 9.18 5.094 1 98.12 17 GLY B C 1
ATOM 710 O O . GLY B 1 17 ? 6.527 7.992 4.801 1 98.12 17 GLY B O 1
ATOM 711 N N . TRP B 1 18 ? 7.094 10.062 4.223 1 98.44 18 TRP B N 1
ATOM 712 C CA . TRP B 1 18 ? 7.043 9.758 2.797 1 98.44 18 TRP B CA 1
ATOM 713 C C . TRP B 1 18 ? 8.195 8.844 2.395 1 98.44 18 TRP B C 1
ATOM 715 O O . TRP B 1 18 ? 7.984 7.824 1.732 1 98.44 18 TRP B O 1
ATOM 725 N N . PRO B 1 19 ? 9.453 9.141 2.799 1 98.44 19 PRO B N 1
ATOM 726 C CA . PRO B 1 19 ? 10.523 8.219 2.432 1 98.44 19 PRO B CA 1
ATOM 727 C C . PRO B 1 19 ? 10.273 6.789 2.914 1 98.44 19 PRO B C 1
ATOM 729 O O . PRO B 1 19 ? 10.445 5.836 2.15 1 98.44 19 PRO B O 1
ATOM 732 N N . ILE B 1 20 ? 9.891 6.602 4.145 1 98.44 20 ILE B N 1
ATOM 733 C CA . ILE B 1 20 ? 9.609 5.273 4.68 1 98.44 20 ILE B CA 1
ATOM 734 C C . ILE B 1 20 ? 8.406 4.676 3.963 1 98.44 20 ILE B C 1
ATOM 736 O O . ILE B 1 20 ? 8.398 3.49 3.619 1 98.44 20 ILE B O 1
ATOM 740 N N . GLY B 1 21 ? 7.34 5.426 3.768 1 98.62 21 GLY B N 1
ATOM 741 C CA . GLY B 1 21 ? 6.152 4.957 3.07 1 98.62 21 GLY B CA 1
ATOM 742 C C . GLY B 1 21 ? 6.449 4.418 1.683 1 98.62 21 GLY B C 1
ATOM 743 O O . GLY B 1 21 ? 6.016 3.32 1.33 1 98.62 21 GLY B O 1
ATOM 744 N N . PHE B 1 22 ? 7.207 5.148 0.895 1 98.56 22 PHE B N 1
ATOM 745 C CA . PHE B 1 22 ? 7.551 4.73 -0.46 1 98.56 22 PHE B CA 1
ATOM 746 C C . PHE B 1 22 ? 8.43 3.488 -0.437 1 98.56 22 PHE B C 1
ATOM 748 O O . PHE B 1 22 ? 8.266 2.586 -1.261 1 98.56 22 PHE B O 1
ATOM 755 N N . PHE B 1 23 ? 9.414 3.494 0.451 1 98.69 23 PHE B N 1
ATOM 756 C CA . PHE B 1 23 ? 10.297 2.342 0.592 1 98.69 23 PHE B CA 1
ATOM 757 C C . PHE B 1 23 ? 9.5 1.088 0.931 1 98.69 23 PHE B C 1
ATOM 759 O O . PHE B 1 23 ? 9.656 0.053 0.278 1 98.69 23 PHE B O 1
ATOM 766 N N . CYS B 1 24 ? 8.586 1.163 1.863 1 98.31 24 CYS B N 1
ATOM 767 C CA . CYS B 1 24 ? 7.781 0.025 2.293 1 98.31 24 CYS B CA 1
ATOM 768 C C . CYS B 1 24 ? 6.789 -0.379 1.21 1 98.31 24 CYS B C 1
ATOM 770 O O . CYS B 1 24 ? 6.504 -1.565 1.034 1 98.31 24 CYS B O 1
ATOM 772 N N . ALA B 1 25 ? 6.254 0.596 0.493 1 98.31 25 ALA B N 1
ATOM 773 C CA . ALA B 1 25 ? 5.301 0.308 -0.576 1 98.31 25 ALA B CA 1
ATOM 774 C C . ALA B 1 25 ? 5.953 -0.521 -1.681 1 98.31 25 ALA B C 1
ATOM 776 O O . ALA B 1 25 ? 5.367 -1.493 -2.162 1 98.31 25 ALA B O 1
ATOM 777 N N . GLY B 1 26 ? 7.133 -0.149 -2.047 1 98.19 26 GLY B N 1
ATOM 778 C CA . GLY B 1 26 ? 7.855 -0.917 -3.049 1 98.19 26 GLY B CA 1
ATOM 779 C C . GLY B 1 26 ? 8.07 -2.365 -2.652 1 98.19 26 GLY B C 1
ATOM 780 O O . GLY B 1 26 ? 7.777 -3.277 -3.428 1 98.19 26 GLY B O 1
ATOM 781 N N . TRP B 1 27 ? 8.602 -2.564 -1.493 1 98.19 27 TRP B N 1
ATOM 782 C CA . TRP B 1 27 ? 8.867 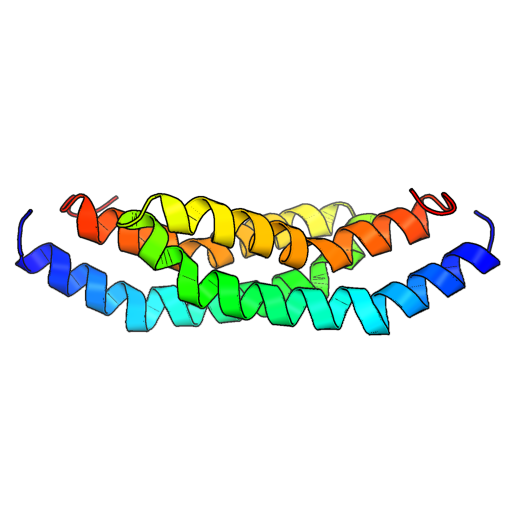-3.918 -1.018 1 98.19 27 TRP B CA 1
ATOM 783 C C . TRP B 1 27 ? 7.574 -4.695 -0.827 1 98.19 27 TRP B C 1
ATOM 785 O O . TRP B 1 27 ? 7.523 -5.902 -1.078 1 98.19 27 TRP B O 1
ATOM 795 N N . TYR B 1 28 ? 6.535 -4.07 -0.328 1 98.38 28 TYR B N 1
ATOM 796 C CA . TYR B 1 28 ? 5.254 -4.75 -0.175 1 98.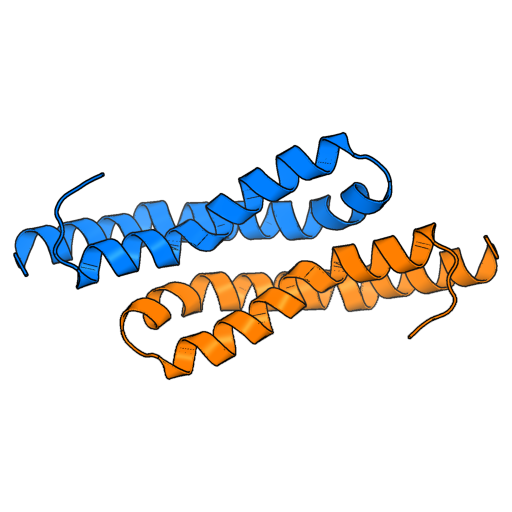38 28 TYR B CA 1
ATOM 797 C C . TYR B 1 28 ? 4.766 -5.301 -1.509 1 98.38 28 TYR B C 1
ATOM 799 O O . TYR B 1 28 ? 4.41 -6.48 -1.607 1 98.38 28 TYR B O 1
ATOM 807 N N . VAL B 1 29 ? 4.746 -4.438 -2.508 1 98.38 29 VAL B N 1
ATOM 808 C CA . VAL B 1 29 ? 4.234 -4.836 -3.814 1 98.38 29 VAL B CA 1
ATOM 809 C C . VAL B 1 29 ? 5.07 -5.992 -4.367 1 98.38 29 VAL B C 1
ATOM 811 O O . VAL B 1 29 ? 4.527 -6.926 -4.961 1 98.38 29 VAL B O 1
ATOM 814 N N . CYS B 1 30 ? 6.316 -6 -4.172 1 97.94 30 CYS B N 1
ATOM 815 C CA . CYS B 1 30 ? 7.219 -7.027 -4.68 1 97.94 30 CYS B CA 1
ATOM 816 C C . CYS B 1 30 ? 7.02 -8.344 -3.941 1 97.94 30 CYS B C 1
ATOM 818 O O . CYS B 1 30 ? 7.023 -9.414 -4.555 1 97.94 30 CYS B O 1
ATOM 820 N N . LEU B 1 31 ? 6.828 -8.273 -2.631 1 97.62 31 LEU B N 1
ATOM 821 C CA . LEU B 1 31 ? 6.871 -9.477 -1.799 1 97.62 31 LEU B CA 1
ATOM 822 C C . LEU B 1 31 ? 5.473 -10.055 -1.615 1 97.62 31 LEU B C 1
ATOM 824 O O . LEU B 1 31 ? 5.324 -11.25 -1.324 1 97.62 31 LEU B O 1
ATOM 828 N N . SER B 1 32 ? 4.465 -9.297 -1.823 1 97.38 32 SER B N 1
ATOM 829 C CA . SER B 1 32 ? 3.111 -9.695 -1.455 1 97.38 32 SER B CA 1
ATOM 830 C C . SER B 1 32 ? 2.678 -10.945 -2.209 1 97.38 32 SER B C 1
ATOM 832 O O . SER B 1 32 ? 2.004 -11.812 -1.647 1 97.38 32 SER B O 1
ATOM 834 N N . PRO B 1 33 ? 3.066 -11.156 -3.473 1 96.12 33 PRO B N 1
ATOM 835 C CA . PRO B 1 33 ? 2.633 -12.375 -4.152 1 96.12 33 PRO B CA 1
ATOM 836 C C . PRO B 1 33 ? 3.184 -13.641 -3.498 1 96.12 33 PRO B C 1
ATOM 838 O O . PRO B 1 33 ? 2.572 -14.711 -3.6 1 96.12 33 PRO B O 1
ATOM 841 N N . PHE B 1 34 ? 4.242 -13.562 -2.826 1 96.06 34 PHE B N 1
ATOM 842 C CA . PHE B 1 34 ? 4.867 -14.734 -2.213 1 96.06 34 PHE B CA 1
ATOM 843 C C . PHE B 1 34 ? 4.109 -15.156 -0.958 1 96.06 34 PHE B C 1
ATOM 845 O O . PHE B 1 34 ? 4.301 -16.266 -0.453 1 96.06 34 PHE B O 1
ATOM 852 N N . GLU B 1 35 ? 3.312 -14.258 -0.469 1 94.94 35 GLU B N 1
ATOM 853 C CA . GLU B 1 35 ? 2.447 -14.594 0.66 1 94.94 35 GLU B CA 1
ATOM 854 C C . GLU B 1 35 ? 1.482 -15.719 0.305 1 94.94 35 GLU B C 1
ATOM 856 O O . GLU B 1 35 ? 1.011 -16.438 1.187 1 94.94 35 GLU B O 1
ATOM 861 N N . ALA B 1 36 ? 1.147 -15.844 -0.916 1 91 36 ALA B N 1
ATOM 862 C CA . ALA B 1 36 ? 0.2 -16.859 -1.365 1 91 36 ALA B CA 1
ATOM 863 C C . ALA B 1 36 ? 0.776 -18.266 -1.19 1 91 36 ALA B C 1
ATOM 865 O O . ALA B 1 36 ? 0.034 -19.25 -1.157 1 91 36 ALA B O 1
ATOM 866 N N . CYS B 1 37 ? 2.088 -18.344 -1.016 1 89.88 37 CYS B N 1
ATOM 867 C CA . CYS B 1 37 ? 2.734 -19.656 -0.93 1 89.88 37 CYS B CA 1
ATOM 868 C C . CYS B 1 37 ? 3.365 -19.859 0.442 1 89.88 37 CYS B C 1
ATOM 870 O O . CYS B 1 37 ? 3.545 -21 0.882 1 89.88 37 CYS B O 1
ATOM 872 N N . ILE B 1 38 ? 3.816 -18.875 1.07 1 92.38 38 ILE B N 1
ATOM 873 C CA . ILE B 1 38 ? 4.578 -18.938 2.312 1 92.38 38 ILE B CA 1
ATOM 874 C C . ILE B 1 38 ? 3.889 -18.094 3.385 1 92.38 38 ILE B C 1
ATOM 876 O O . ILE B 1 38 ? 3.82 -16.875 3.271 1 92.38 38 ILE B O 1
ATOM 880 N N . ASP B 1 39 ? 3.516 -18.672 4.449 1 91.12 39 ASP B N 1
ATOM 881 C CA . ASP B 1 39 ? 2.781 -18.016 5.52 1 91.12 39 ASP B CA 1
ATOM 882 C C . ASP B 1 39 ? 3.668 -17 6.25 1 91.12 39 ASP B C 1
ATOM 884 O O . ASP B 1 39 ? 3.197 -15.938 6.664 1 91.12 39 ASP B O 1
ATOM 888 N N . ALA B 1 40 ? 4.836 -17.312 6.391 1 94.5 40 ALA B N 1
ATOM 889 C CA . ALA B 1 40 ? 5.766 -16.438 7.105 1 94.5 40 ALA B CA 1
ATOM 890 C C . ALA B 1 40 ? 5.891 -15.086 6.406 1 94.5 40 ALA B C 1
ATOM 892 O O . ALA B 1 40 ? 6.188 -14.078 7.047 1 94.5 40 ALA B O 1
ATOM 893 N N . ILE B 1 41 ? 5.719 -15.102 5.156 1 96.06 41 ILE B N 1
ATOM 894 C CA . ILE B 1 41 ? 5.824 -13.867 4.383 1 96.06 41 ILE B CA 1
ATOM 895 C C . ILE B 1 41 ? 4.68 -12.922 4.754 1 96.06 41 ILE B C 1
ATOM 897 O O . ILE B 1 41 ? 4.828 -11.703 4.699 1 96.06 41 ILE B O 1
ATOM 901 N N . LYS B 1 42 ? 3.621 -13.43 5.188 1 96.06 42 LYS B N 1
ATOM 902 C CA . LYS B 1 42 ? 2.48 -12.617 5.602 1 96.06 42 LYS B CA 1
ATOM 903 C C . LYS B 1 42 ? 2.863 -11.672 6.738 1 96.06 42 LYS B C 1
ATOM 905 O O . LYS B 1 42 ? 2.469 -10.508 6.742 1 96.06 42 LYS B O 1
ATOM 910 N N . GLN B 1 43 ? 3.58 -12.156 7.617 1 96.62 43 GLN B N 1
ATOM 911 C CA . GLN B 1 43 ? 4.016 -11.32 8.734 1 96.62 43 GLN B CA 1
ATOM 912 C C . GLN B 1 43 ? 4.867 -10.148 8.25 1 96.62 43 GLN B C 1
ATOM 914 O O . GLN B 1 43 ? 4.742 -9.031 8.75 1 96.62 43 GLN B O 1
ATOM 919 N N . VAL B 1 44 ? 5.664 -10.422 7.324 1 96.88 44 VAL B N 1
ATOM 920 C CA . VAL B 1 44 ? 6.547 -9.398 6.77 1 96.88 44 VAL B CA 1
ATOM 921 C C . VAL B 1 44 ? 5.727 -8.367 5.996 1 96.88 44 VAL B C 1
ATOM 923 O O . VAL B 1 44 ? 5.914 -7.16 6.164 1 96.88 44 VAL B O 1
ATOM 926 N N . THR B 1 45 ? 4.84 -8.828 5.145 1 97.69 45 THR B N 1
ATOM 927 C CA . THR B 1 45 ? 4.062 -7.902 4.328 1 97.69 45 THR B CA 1
ATOM 928 C C . THR B 1 45 ? 3.119 -7.074 5.199 1 97.69 45 THR B C 1
ATOM 930 O O . THR B 1 45 ? 2.822 -5.922 4.879 1 97.69 45 THR B O 1
ATOM 933 N N . GLU B 1 46 ? 2.678 -7.633 6.32 1 97.06 46 GLU B N 1
ATOM 934 C CA . GLU B 1 46 ? 1.877 -6.855 7.262 1 97.06 46 GLU B CA 1
ATOM 935 C C . GLU B 1 46 ? 2.691 -5.715 7.871 1 97.06 46 GLU B C 1
ATOM 937 O O . GLU B 1 46 ? 2.182 -4.605 8.047 1 97.06 46 GLU B O 1
ATOM 942 N N . LEU B 1 47 ? 3.898 -6 8.195 1 97.19 47 LEU B N 1
ATOM 943 C CA . LEU B 1 47 ? 4.793 -4.965 8.703 1 97.19 47 LEU B CA 1
ATOM 944 C C . LEU B 1 47 ? 5.031 -3.895 7.641 1 97.19 47 LEU B C 1
ATOM 946 O O . LEU B 1 47 ? 5.004 -2.697 7.941 1 97.19 47 LEU B O 1
ATOM 950 N N . LEU B 1 48 ? 5.211 -4.312 6.473 1 97.81 48 LEU B N 1
ATOM 951 C CA . LEU B 1 48 ? 5.414 -3.377 5.371 1 97.81 48 LEU B CA 1
ATOM 952 C C . LEU B 1 48 ? 4.18 -2.51 5.16 1 97.81 48 LEU B C 1
ATOM 954 O O . LEU B 1 48 ? 4.293 -1.305 4.926 1 97.81 48 LEU B O 1
ATOM 958 N N . MET B 1 49 ? 3.059 -3.119 5.273 1 97.19 49 MET B N 1
ATOM 959 C CA . MET B 1 49 ? 1.821 -2.369 5.082 1 97.19 49 MET B CA 1
ATOM 960 C C . MET B 1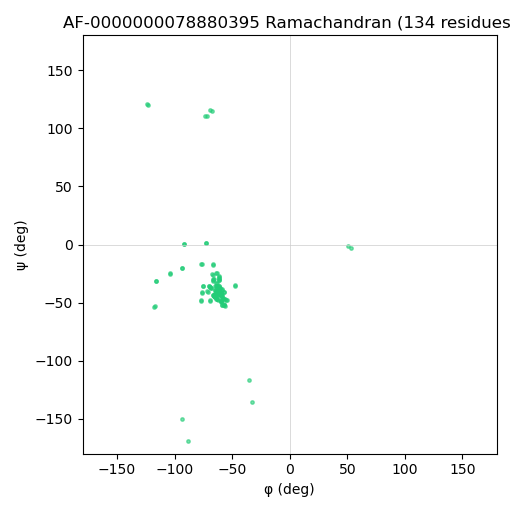 49 ? 1.672 -1.29 6.152 1 97.19 49 MET B C 1
ATOM 962 O O . MET B 1 49 ? 1.167 -0.201 5.871 1 97.19 49 MET B O 1
ATOM 966 N N . ARG B 1 50 ? 2.125 -1.499 7.324 1 97.19 50 ARG B N 1
ATOM 967 C CA . ARG B 1 50 ? 2.15 -0.473 8.359 1 97.19 50 ARG B CA 1
ATOM 968 C C . ARG B 1 50 ? 3.021 0.707 7.945 1 97.19 50 ARG B C 1
ATOM 970 O O . ARG B 1 50 ? 2.676 1.862 8.203 1 97.19 50 ARG B O 1
ATOM 977 N N . GLY B 1 51 ? 4.074 0.35 7.305 1 98.25 51 GLY B N 1
ATOM 978 C CA . GLY B 1 51 ? 4.957 1.389 6.797 1 98.25 51 GLY B CA 1
ATOM 979 C C . GLY B 1 51 ? 4.34 2.193 5.668 1 98.25 51 GLY B C 1
ATOM 980 O O . GLY B 1 51 ? 4.531 3.41 5.59 1 98.25 51 GLY B O 1
ATOM 981 N N . VAL B 1 52 ? 3.604 1.482 4.855 1 98.31 52 VAL B N 1
ATOM 982 C CA . VAL B 1 52 ? 2.93 2.135 3.738 1 98.31 52 VAL B CA 1
ATOM 983 C C . VAL B 1 52 ? 1.94 3.174 4.266 1 98.31 52 VAL B C 1
ATOM 985 O O . VAL B 1 52 ? 1.735 4.219 3.643 1 98.31 52 VAL B O 1
ATOM 988 N N . LYS B 1 53 ? 1.376 2.975 5.402 1 97.75 53 LYS B N 1
ATOM 989 C CA . LYS B 1 53 ? 0.35 3.848 5.965 1 97.75 53 LYS B CA 1
ATOM 990 C C . LYS B 1 53 ? 0.968 4.926 6.852 1 97.75 53 LYS B C 1
ATOM 992 O O . LYS B 1 53 ? 0.261 5.793 7.371 1 97.75 53 LYS B O 1
ATOM 997 N N . LEU B 1 54 ? 2.244 4.957 6.996 1 98.06 54 LEU B N 1
ATOM 998 C CA . LEU B 1 54 ? 2.934 5.883 7.891 1 98.06 54 LEU B CA 1
ATOM 999 C C . LEU B 1 54 ? 2.629 7.328 7.516 1 98.06 54 LEU B C 1
ATOM 1001 O O . LEU B 1 54 ? 2.361 8.156 8.383 1 98.06 54 LEU B O 1
ATOM 1005 N N . PRO B 1 55 ? 2.643 7.695 6.18 1 98 55 PRO B N 1
ATOM 1006 C CA . PRO B 1 55 ? 2.33 9.078 5.812 1 98 55 PRO B CA 1
ATOM 1007 C C . PRO B 1 55 ? 0.955 9.523 6.309 1 98 55 PRO B C 1
ATOM 1009 O O . PRO B 1 55 ? 0.795 10.664 6.758 1 98 55 PRO B O 1
ATOM 1012 N N . LEU B 1 56 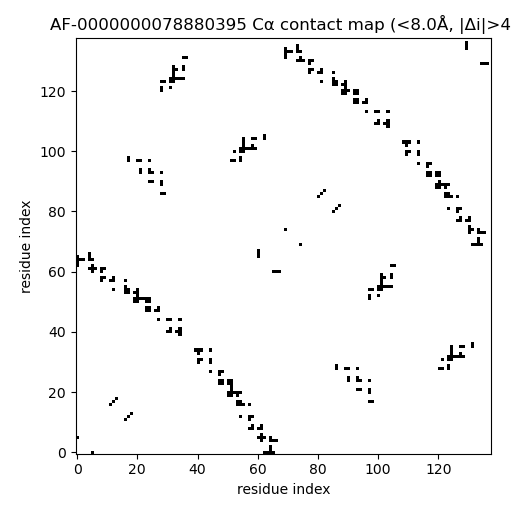? 0.004 8.711 6.23 1 96.75 56 LEU B N 1
ATOM 1013 C CA . LEU B 1 56 ? -1.333 9.031 6.715 1 96.75 56 LEU B CA 1
ATOM 1014 C C . LEU B 1 56 ? -1.331 9.211 8.234 1 96.75 56 LEU B C 1
ATOM 1016 O O . LEU B 1 56 ? -1.937 10.156 8.75 1 96.75 56 LEU B O 1
ATOM 1020 N N . GLU B 1 57 ? -0.687 8.352 8.953 1 95.81 57 GLU B N 1
ATOM 1021 C CA . GLU B 1 57 ? -0.622 8.422 10.406 1 95.81 57 GLU B CA 1
ATOM 1022 C C . GLU B 1 57 ? 0.007 9.734 10.867 1 95.81 57 GLU B C 1
ATOM 1024 O O . GLU B 1 57 ? -0.495 10.383 11.789 1 95.81 57 GLU B O 1
ATOM 1029 N N . VAL B 1 58 ? 1.104 10.008 10.25 1 95.88 58 VAL B N 1
ATOM 1030 C CA . VAL B 1 58 ? 1.794 11.25 10.594 1 95.88 58 VAL B CA 1
ATOM 1031 C C . VAL B 1 58 ? 0.885 12.438 10.305 1 95.88 58 VAL B C 1
ATOM 1033 O O . VAL B 1 58 ? 0.804 13.375 11.109 1 95.88 58 VAL B O 1
ATOM 1036 N N . ALA B 1 59 ? 0.161 12.453 9.172 1 95.38 59 ALA B N 1
ATOM 1037 C CA . ALA B 1 59 ? -0.747 13.539 8.82 1 95.38 59 ALA B CA 1
ATOM 1038 C C . ALA B 1 59 ? -1.875 13.664 9.844 1 95.38 59 ALA B C 1
ATOM 1040 O O . ALA B 1 59 ? -2.303 14.766 10.18 1 95.38 59 ALA B O 1
ATOM 1041 N N . VAL B 1 60 ? -2.404 12.562 10.32 1 93.88 60 VAL B N 1
ATOM 1042 C CA . VAL B 1 60 ? -3.455 12.57 11.328 1 93.88 60 VAL B CA 1
ATOM 1043 C C . VAL B 1 60 ? -2.939 13.227 12.609 1 93.88 60 VAL B C 1
ATOM 1045 O O . VAL B 1 60 ? -3.645 14.023 13.234 1 93.88 60 VAL B O 1
ATOM 1048 N N . HIS B 1 61 ? -1.679 12.922 12.914 1 93.06 61 HIS B N 1
ATOM 1049 C CA . HIS B 1 61 ? -1.071 13.57 14.07 1 93.06 61 HIS B CA 1
ATOM 1050 C C . HIS B 1 61 ? -0.972 15.078 13.859 1 93.06 61 HIS B C 1
ATOM 1052 O O . HIS B 1 61 ? -1.127 15.852 14.812 1 93.06 61 HIS B O 1
ATOM 1058 N N . MET B 1 62 ? -0.719 15.469 12.688 1 90.75 62 MET B N 1
ATOM 1059 C CA . MET B 1 62 ? -0.62 16.891 12.352 1 90.75 62 MET B CA 1
ATOM 1060 C C . MET B 1 62 ? -1.954 17.594 12.578 1 90.75 62 MET B C 1
ATOM 1062 O O . MET B 1 62 ? -1.998 18.672 13.164 1 90.75 62 MET B O 1
ATOM 1066 N N . VAL B 1 63 ? -3.008 17.047 12.133 1 88.5 63 VAL B N 1
ATOM 1067 C CA . VAL B 1 63 ? -4.32 17.688 12.172 1 88.5 63 VAL B CA 1
ATOM 1068 C C . VAL B 1 63 ? -4.891 17.625 13.586 1 88.5 63 VAL B C 1
ATOM 1070 O O . VAL B 1 63 ? -5.609 18.531 14.016 1 88.5 63 VAL B O 1
ATOM 1073 N N . GLU B 1 64 ? -4.734 16.547 14.227 1 85.25 64 GLU B N 1
ATOM 1074 C CA . GLU B 1 64 ? -5.27 16.391 15.578 1 85.25 64 GLU B CA 1
ATOM 1075 C C . GLU B 1 64 ? -4.457 17.203 16.578 1 85.25 64 GLU B C 1
ATOM 1077 O O . GLU B 1 64 ? -4.934 17.484 17.688 1 85.25 64 GLU B O 1
ATOM 1082 N N . GLY B 1 65 ? -3.486 17.891 16.094 1 71.31 65 GLY B N 1
ATOM 1083 C CA . GLY B 1 65 ? -2.666 18.703 16.984 1 71.31 65 GLY B CA 1
ATOM 1084 C C . GLY B 1 65 ? -2.109 17.922 18.156 1 71.31 65 GLY B C 1
ATOM 1085 O O . GLY B 1 65 ? -1.894 18.484 19.234 1 71.31 65 GLY B O 1
ATOM 1086 N N . LYS B 1 66 ? -2.557 16.625 18.156 1 63.31 66 LYS B N 1
ATOM 1087 C CA . LYS B 1 66 ? -2.076 15.859 19.297 1 63.31 66 LYS B CA 1
ATOM 1088 C C . LYS B 1 66 ? -0.567 15.641 19.219 1 63.31 66 LYS B C 1
ATOM 1090 O O . LYS B 1 66 ? -0.002 15.57 18.125 1 63.31 66 LYS B O 1
ATOM 1095 N N . SER B 1 67 ? 0.17 16.297 20.297 1 55.84 67 SER B N 1
ATOM 1096 C CA . SER B 1 67 ? 1.599 16 20.391 1 55.84 67 SER B CA 1
ATOM 1097 C C . SER B 1 67 ? 1.906 14.578 19.953 1 55.84 67 SER B C 1
ATOM 1099 O O . SER B 1 67 ? 1.03 13.711 19.984 1 55.84 67 SER B O 1
ATOM 1101 N N . GLY B 1 68 ? 2.381 13.734 20.109 1 43.34 68 GLY B N 1
ATOM 1102 C CA . GLY B 1 68 ? 2.967 12.445 19.781 1 43.34 68 GLY B CA 1
ATOM 1103 C C . GLY B 1 68 ? 2.027 11.281 20.016 1 43.34 68 GLY B C 1
ATOM 1104 O O . GLY B 1 68 ? 0.889 11.469 20.453 1 43.34 68 GLY B O 1
ATOM 1105 N N . TRP B 1 69 ? 2.6 10.023 20.359 1 35.66 69 TRP B N 1
ATOM 1106 C CA . TRP B 1 69 ? 2.268 8.75 21 1 35.66 69 TRP B CA 1
ATOM 1107 C C . TRP B 1 69 ? 1.549 8.984 22.312 1 35.66 69 TRP B C 1
ATOM 1109 O O . TRP B 1 69 ? 1.861 9.93 23.047 1 35.66 69 TRP B O 1
#

Sequence (138 aa):
MNVLWAIIWFLVLWFIGWPIGFFCAGWYVCLSPFEACIDAIKQVTELLMRGVKLPLEVAVHMVEGKSGWMNVLWAIIWFLVLWFIGWPIGFFCAGWYVCLSPFEACIDAIKQVTELLMRGVKLPLEVAVHMVEGKSGW

Secondary structure (DSSP, 8-state):
--HHHHHHHHHHIIIIIHHHHHHHHHHHHHHGGGGGT-HHHHHHHHHHHHHHTHHHHHHHHHHHT----/--HHHHHHHHHHIIIIIHHHHHHHHHHHHHHGGGGGT-HHHHHHHHHHHHHHTHHHHHHHHHHHT----